Protein AF-J0W433-F1 (afdb_monomer_lite)

Foldseek 3Di:
DLLVVLLVLLVVLVVVLCVVCVVVVVDPCVVPDDPVNVVVNCVRNVVSVVSSVVSNVCSVCCVVVVND

pLDDT: mean 90.65, std 6.64, range [66.38, 97.94]

Radius of gyration: 15.46 Å; chains: 1; bounding box: 31×23×40 Å

Sequence (68 aa):
MTGNILFAAAAVILAAVVWLMLPLIARRDLAKMTPAEHGWYAKRVFPLMLLFAAFAIAGSLAGQWGWP

Secondary structure (DSSP, 8-state):
-HHHHHHHHHHHHHHHHHHHHHHHHT-S-GGG--HHHHHHHHHHHHHHHHHHHHHHHHHHHTTTTT--

Organism: NCBI:txid754762

Structure (mmCIF, N/CA/C/O backbone):
data_AF-J0W433-F1
#
_entry.id   AF-J0W433-F1
#
loop_
_atom_site.group_PDB
_atom_site.id
_atom_site.type_symbol
_atom_site.label_atom_id
_atom_site.label_alt_id
_atom_site.label_comp_id
_atom_site.label_asym_id
_atom_site.label_entity_id
_atom_site.label_seq_id
_atom_site.pdbx_PDB_ins_code
_atom_site.Cartn_x
_atom_site.Cartn_y
_atom_site.Cartn_z
_atom_site.occupancy
_atom_site.B_iso_or_equiv
_atom_site.auth_seq_id
_atom_site.auth_comp_id
_atom_site.auth_asym_id
_atom_site.auth_atom_id
_atom_site.pdbx_PDB_model_num
ATOM 1 N N . MET A 1 1 ? -16.008 2.962 15.655 1.00 82.94 1 MET A N 1
ATOM 2 C CA . MET A 1 1 ? -16.404 3.297 14.272 1.00 82.94 1 MET A CA 1
ATOM 3 C C . MET A 1 1 ? -15.213 3.767 13.450 1.00 82.94 1 MET A C 1
ATOM 5 O O . MET A 1 1 ? -14.959 3.177 12.408 1.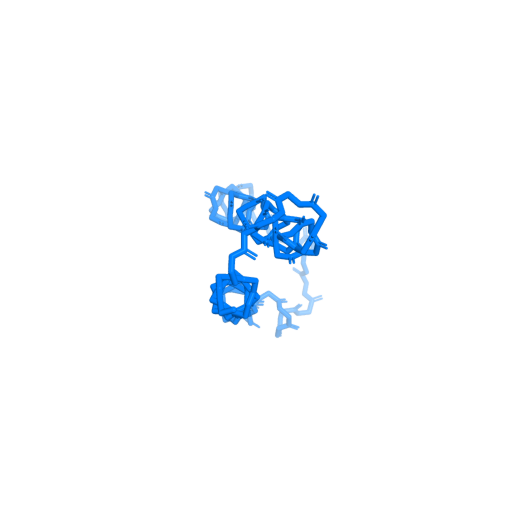00 82.94 1 MET A O 1
ATOM 9 N N . THR A 1 2 ? -14.452 4.753 13.913 1.00 88.75 2 THR A N 1
ATOM 10 C CA . THR A 1 2 ? -13.237 5.285 13.281 1.00 88.75 2 THR A CA 1
ATOM 11 C C . THR A 1 2 ? -12.195 4.201 13.017 1.00 88.75 2 THR A C 1
ATOM 13 O O . THR A 1 2 ? -11.692 4.115 11.902 1.00 88.75 2 THR A O 1
ATOM 16 N N . GLY A 1 3 ? -11.930 3.306 13.979 1.00 87.06 3 GLY A N 1
ATOM 17 C CA . GLY A 1 3 ? -11.015 2.173 13.765 1.00 87.06 3 GLY A CA 1
ATOM 18 C C . GLY A 1 3 ? -11.424 1.291 12.576 1.00 87.06 3 GLY A C 1
ATOM 19 O O . GLY A 1 3 ? -10.608 0.999 11.706 1.00 87.06 3 GLY A O 1
ATOM 20 N N . ASN A 1 4 ? -12.715 0.956 12.467 1.00 91.56 4 ASN A N 1
ATOM 21 C CA . ASN A 1 4 ? -13.244 0.167 11.348 1.00 91.56 4 ASN A CA 1
ATOM 22 C C . ASN A 1 4 ? -13.125 0.909 10.009 1.00 91.56 4 ASN A C 1
ATOM 24 O O . ASN A 1 4 ? -12.837 0.281 8.995 1.00 91.56 4 ASN A O 1
ATOM 28 N N . ILE A 1 5 ? -13.316 2.232 9.999 1.00 94.56 5 ILE A N 1
ATOM 29 C CA . ILE A 1 5 ? -13.137 3.062 8.799 1.00 94.56 5 ILE A CA 1
ATOM 30 C C . ILE A 1 5 ? -11.669 3.048 8.354 1.00 94.56 5 ILE A C 1
ATOM 32 O O . ILE A 1 5 ? -1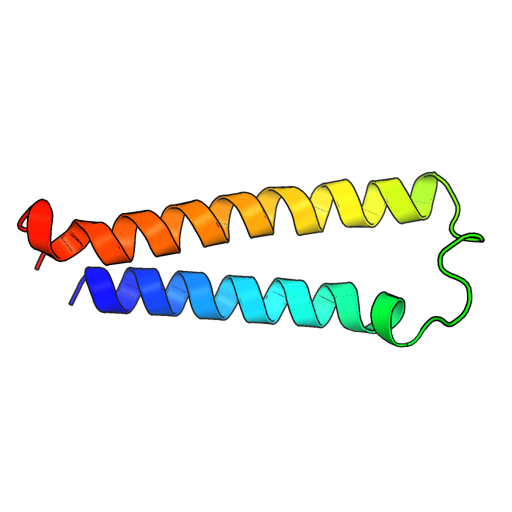1.394 2.886 7.167 1.00 94.56 5 ILE A O 1
ATOM 36 N N . LEU A 1 6 ? -10.724 3.159 9.291 1.00 94.44 6 LEU A N 1
ATOM 37 C CA . LEU A 1 6 ? -9.288 3.102 9.000 1.00 94.44 6 LEU A CA 1
ATOM 38 C C . LEU A 1 6 ? -8.881 1.727 8.456 1.00 94.44 6 LEU A C 1
ATOM 40 O O . LEU A 1 6 ? -8.157 1.649 7.464 1.00 94.44 6 LEU A O 1
ATOM 44 N N . PHE A 1 7 ? -9.411 0.641 9.024 1.00 93.50 7 PHE A N 1
ATOM 45 C CA . PHE A 1 7 ? -9.198 -0.701 8.479 1.00 93.50 7 PHE A CA 1
ATOM 46 C C . PHE A 1 7 ? -9.829 -0.887 7.097 1.00 93.50 7 PHE A C 1
ATOM 48 O O . PHE A 1 7 ? -9.209 -1.496 6.229 1.00 93.50 7 PHE A O 1
ATOM 55 N N . ALA A 1 8 ? -11.019 -0.333 6.853 1.00 96.44 8 ALA A N 1
ATOM 56 C CA . ALA A 1 8 ? -11.638 -0.358 5.531 1.00 96.44 8 ALA A CA 1
ATOM 57 C C . ALA A 1 8 ? -10.797 0.417 4.502 1.00 96.44 8 ALA A C 1
ATOM 59 O O . ALA A 1 8 ? -10.554 -0.086 3.406 1.00 96.44 8 ALA A O 1
ATOM 60 N N . ALA A 1 9 ? -10.281 1.596 4.863 1.00 96.81 9 ALA A N 1
ATOM 61 C CA . ALA A 1 9 ? -9.374 2.366 4.016 1.00 96.81 9 ALA A CA 1
ATOM 62 C C . ALA A 1 9 ? -8.082 1.588 3.712 1.00 96.81 9 ALA A C 1
ATOM 64 O O . ALA A 1 9 ? -7.667 1.511 2.555 1.00 96.81 9 ALA A O 1
ATOM 65 N N . ALA A 1 10 ? -7.486 0.944 4.722 1.00 96.81 10 ALA A N 1
ATOM 66 C CA . ALA A 1 10 ? -6.342 0.058 4.531 1.00 96.81 10 ALA A CA 1
ATOM 67 C C . ALA A 1 10 ? -6.683 -1.099 3.570 1.00 96.81 10 ALA A C 1
ATOM 69 O O . ALA A 1 10 ? -5.932 -1.363 2.633 1.00 96.81 10 ALA A O 1
ATOM 70 N N . ALA A 1 11 ? -7.841 -1.745 3.723 1.00 97.38 11 ALA A N 1
ATOM 71 C CA . ALA A 1 11 ? -8.267 -2.831 2.840 1.00 97.38 11 ALA A CA 1
ATOM 72 C C . ALA A 1 11 ? -8.424 -2.378 1.375 1.00 97.38 11 ALA A C 1
ATOM 74 O O . ALA A 1 11 ? -7.985 -3.082 0.464 1.00 97.38 11 ALA A O 1
ATOM 75 N N . VAL A 1 12 ? -8.981 -1.185 1.135 1.00 97.94 12 VAL A N 1
ATOM 76 C CA . VAL A 1 12 ? -9.104 -0.607 -0.216 1.00 97.94 12 VAL A CA 1
ATOM 77 C C . VAL A 1 12 ? -7.730 -0.350 -0.835 1.00 97.94 12 VAL A C 1
ATOM 79 O O . VAL A 1 12 ? -7.507 -0.670 -2.003 1.00 97.94 12 VAL A O 1
ATOM 82 N N . ILE A 1 13 ? -6.786 0.183 -0.059 1.00 97.31 13 ILE A N 1
ATOM 83 C CA . ILE A 1 13 ? -5.419 0.415 -0.539 1.00 97.31 13 ILE A CA 1
ATOM 84 C C . ILE A 1 13 ? -4.727 -0.906 -0.862 1.00 97.31 13 ILE A C 1
ATOM 86 O O . ILE A 1 13 ? -4.083 -1.016 -1.904 1.00 97.31 13 ILE A O 1
ATOM 90 N N . LEU A 1 14 ? -4.888 -1.920 -0.010 1.00 96.12 14 LEU A N 1
ATOM 91 C CA . LEU A 1 14 ? -4.331 -3.245 -0.256 1.00 96.12 14 LEU A CA 1
ATOM 92 C C . LEU A 1 14 ? -4.880 -3.837 -1.560 1.00 96.12 14 LEU A C 1
ATOM 94 O O . LEU A 1 14 ? -4.106 -4.324 -2.382 1.00 96.12 14 LEU A O 1
ATOM 98 N N . ALA A 1 15 ? -6.191 -3.733 -1.794 1.00 97.25 15 ALA A N 1
ATOM 99 C CA . ALA A 1 15 ? -6.808 -4.174 -3.042 1.00 97.25 15 ALA A CA 1
ATOM 100 C C . ALA A 1 15 ? -6.242 -3.424 -4.262 1.00 97.25 15 ALA A C 1
ATOM 102 O O . ALA A 1 15 ? -5.926 -4.049 -5.275 1.00 97.25 15 ALA A O 1
ATOM 103 N N . ALA A 1 16 ? -6.043 -2.106 -4.158 1.00 96.75 16 ALA A N 1
ATOM 104 C CA . ALA A 1 16 ? -5.433 -1.307 -5.220 1.00 96.75 16 ALA A CA 1
ATOM 105 C C . ALA A 1 16 ? -3.980 -1.726 -5.505 1.00 96.75 16 ALA A C 1
ATOM 107 O O . ALA A 1 16 ? -3.584 -1.829 -6.666 1.00 96.75 16 ALA A O 1
ATOM 108 N N . VAL A 1 17 ? -3.188 -2.013 -4.467 1.00 96.12 17 VAL A N 1
ATOM 109 C CA . VAL A 1 17 ? -1.814 -2.517 -4.617 1.00 96.12 17 VAL A CA 1
ATOM 110 C C . VAL A 1 17 ? -1.804 -3.883 -5.298 1.00 96.12 17 VAL A C 1
ATOM 112 O O . VAL A 1 17 ? -1.065 -4.068 -6.264 1.00 96.12 17 VAL A O 1
ATOM 115 N N . VAL A 1 18 ? -2.643 -4.822 -4.849 1.00 94.75 18 VAL A N 1
ATOM 116 C CA . VAL A 1 18 ? -2.754 -6.159 -5.455 1.00 94.75 18 VAL A CA 1
ATOM 117 C C . VAL A 1 18 ? -3.149 -6.052 -6.926 1.00 94.75 18 VAL A C 1
ATOM 119 O O . VAL A 1 18 ? -2.536 -6.700 -7.772 1.00 94.75 18 VAL A O 1
ATOM 122 N N . TRP A 1 19 ? -4.114 -5.189 -7.248 1.00 95.31 19 TRP A N 1
ATOM 123 C CA . TRP A 1 19 ? -4.523 -4.930 -8.625 1.00 95.31 19 TRP A CA 1
ATOM 124 C C . TRP A 1 19 ? -3.372 -4.391 -9.481 1.00 95.31 19 TRP A C 1
ATOM 126 O O . TRP A 1 19 ? -3.130 -4.885 -10.581 1.00 95.31 19 TRP A O 1
ATOM 136 N N . LEU A 1 20 ? -2.618 -3.415 -8.966 1.00 93.19 20 LEU A N 1
ATOM 137 C CA . LEU A 1 20 ? -1.451 -2.873 -9.661 1.00 93.19 20 LEU A CA 1
ATOM 138 C C . LEU A 1 20 ? -0.373 -3.937 -9.872 1.00 93.19 20 LEU A C 1
ATOM 140 O O . LEU A 1 20 ? 0.248 -3.951 -10.925 1.00 93.19 20 LEU A O 1
ATOM 144 N N . MET A 1 21 ? -0.158 -4.831 -8.906 1.00 92.00 21 MET A N 1
ATOM 145 C CA . MET A 1 21 ? 0.858 -5.885 -8.979 1.00 92.00 21 MET A CA 1
ATOM 146 C C . MET A 1 21 ? 0.413 -7.132 -9.755 1.00 92.00 21 MET A C 1
ATOM 148 O O . MET A 1 21 ? 1.245 -7.991 -10.037 1.00 92.00 21 MET A O 1
ATOM 152 N N . LEU A 1 22 ? -0.855 -7.247 -10.152 1.00 90.81 22 LEU A N 1
ATOM 153 C CA . LEU A 1 22 ? -1.369 -8.413 -10.879 1.00 90.81 22 LEU A CA 1
ATOM 154 C C . LEU A 1 22 ? -0.538 -8.777 -12.133 1.00 90.81 22 LEU A C 1
ATOM 156 O O . LEU A 1 22 ? -0.188 -9.949 -12.294 1.00 90.81 22 LEU A O 1
ATOM 160 N N . PRO A 1 23 ? -0.133 -7.813 -12.990 1.00 86.25 23 PRO A N 1
ATOM 161 C CA . PRO A 1 23 ? 0.692 -8.100 -14.165 1.00 86.25 23 PRO A CA 1
ATOM 162 C C . PRO A 1 23 ? 2.102 -8.585 -13.809 1.00 86.25 23 PRO A C 1
ATOM 164 O O . PRO A 1 23 ? 2.696 -9.357 -14.556 1.00 86.25 23 PRO A O 1
ATOM 167 N N . LEU A 1 24 ? 2.640 -8.139 -12.669 1.00 86.00 24 LEU A N 1
ATOM 168 C CA . LEU A 1 24 ? 3.927 -8.587 -12.132 1.00 86.00 24 LEU A CA 1
ATOM 169 C C . LEU A 1 24 ? 3.845 -10.036 -11.648 1.00 86.00 24 LEU A C 1
ATOM 171 O O . LEU A 1 24 ? 4.727 -10.827 -11.958 1.00 86.00 24 LEU A O 1
ATOM 175 N N . ILE A 1 25 ? 2.775 -10.391 -10.932 1.00 82.44 25 ILE A N 1
ATOM 176 C CA . ILE A 1 25 ? 2.544 -11.754 -10.425 1.00 82.44 25 ILE A CA 1
ATOM 177 C C . ILE A 1 25 ? 2.390 -12.746 -11.588 1.00 82.44 25 ILE A C 1
ATOM 179 O O . ILE A 1 25 ? 2.882 -13.869 -11.520 1.00 82.44 25 ILE A O 1
ATOM 183 N N . ALA A 1 26 ? 1.751 -12.321 -12.680 1.00 81.75 26 ALA A N 1
ATOM 184 C CA . ALA A 1 26 ? 1.599 -13.128 -13.888 1.00 81.75 26 ALA A CA 1
ATOM 185 C C . ALA A 1 26 ? 2.891 -13.243 -14.729 1.00 81.75 26 ALA A C 1
ATOM 187 O O . ALA A 1 26 ? 2.966 -14.075 -15.638 1.00 81.75 26 ALA A O 1
ATOM 188 N N . ARG A 1 27 ? 3.918 -12.425 -14.460 1.00 81.44 27 ARG A N 1
ATOM 189 C CA . ARG A 1 27 ? 5.164 -12.394 -15.236 1.00 81.44 27 ARG A CA 1
ATOM 190 C C . ARG A 1 27 ? 6.181 -13.380 -14.657 1.00 81.44 27 ARG A C 1
ATOM 192 O O . ARG A 1 27 ? 6.608 -13.252 -13.518 1.00 81.44 27 ARG A O 1
ATOM 199 N N . ARG A 1 28 ? 6.638 -14.331 -15.480 1.00 72.94 28 ARG A N 1
ATOM 200 C CA . ARG A 1 28 ? 7.660 -15.328 -15.091 1.00 72.94 28 ARG A CA 1
ATOM 201 C C . ARG A 1 28 ? 9.069 -14.751 -14.912 1.00 72.94 28 ARG A C 1
ATOM 203 O O . ARG A 1 28 ? 9.805 -15.217 -14.052 1.00 72.94 28 ARG A O 1
ATOM 210 N N . ASP A 1 29 ? 9.426 -13.729 -15.691 1.00 82.44 29 ASP A N 1
ATOM 211 C CA . ASP A 1 29 ? 10.787 -13.178 -15.740 1.00 82.44 29 ASP A CA 1
ATOM 212 C C . ASP A 1 29 ? 10.862 -11.770 -15.126 1.00 82.44 29 ASP A C 1
ATOM 214 O O . ASP A 1 29 ? 11.034 -10.772 -15.834 1.00 82.44 29 ASP A O 1
ATOM 218 N N . LEU A 1 30 ? 10.743 -11.676 -13.799 1.00 76.50 30 LEU A N 1
ATOM 219 C CA . LEU A 1 30 ? 10.869 -10.408 -13.060 1.00 76.50 30 LEU A CA 1
ATOM 220 C C . LEU A 1 30 ? 12.262 -9.771 -13.207 1.00 76.50 30 LEU A C 1
ATOM 222 O O . LEU A 1 30 ? 12.390 -8.552 -13.261 1.00 76.50 30 LEU A O 1
ATOM 226 N N . ALA A 1 31 ? 13.306 -10.591 -13.361 1.00 78.00 31 ALA A N 1
ATOM 227 C CA . ALA A 1 31 ? 14.685 -10.127 -13.523 1.00 78.00 31 ALA A CA 1
ATOM 228 C C . ALA A 1 31 ? 14.943 -9.381 -14.848 1.00 78.00 31 ALA A C 1
ATOM 230 O O . ALA A 1 31 ? 15.927 -8.659 -14.963 1.00 78.00 31 ALA A O 1
ATOM 231 N N . LYS A 1 32 ? 14.063 -9.529 -15.851 1.00 83.69 32 LYS A N 1
ATOM 232 C CA . LYS A 1 32 ? 14.175 -8.845 -17.156 1.00 83.69 32 LYS A CA 1
ATOM 233 C C . LYS A 1 32 ? 13.446 -7.501 -17.192 1.00 83.69 32 LYS A C 1
ATOM 235 O O . LYS A 1 32 ? 13.235 -6.937 -18.263 1.00 83.69 32 LYS A O 1
ATOM 240 N N . MET A 1 33 ? 12.982 -7.023 -16.046 1.00 85.38 33 MET A N 1
ATOM 241 C CA . MET A 1 33 ? 12.197 -5.807 -15.957 1.00 85.38 33 MET A CA 1
ATOM 242 C C . MET A 1 33 ? 13.104 -4.582 -16.059 1.00 85.38 33 MET A C 1
ATOM 244 O O . MET A 1 33 ? 14.088 -4.441 -15.333 1.00 85.38 33 MET A O 1
ATOM 248 N N . THR A 1 34 ? 12.768 -3.688 -16.978 1.00 89.19 34 THR A N 1
ATOM 249 C CA . THR A 1 34 ? 13.556 -2.487 -17.244 1.00 89.19 34 THR A CA 1
ATOM 250 C C . THR A 1 34 ? 13.587 -1.569 -16.013 1.00 89.19 34 THR A C 1
ATOM 252 O O . THR A 1 34 ? 12.653 -1.576 -15.200 1.00 89.19 34 THR A O 1
ATOM 255 N N . PRO A 1 35 ? 14.621 -0.720 -15.861 1.00 88.25 35 PRO A N 1
ATOM 256 C CA . PRO A 1 35 ? 14.662 0.269 -14.783 1.00 88.25 35 PRO A CA 1
ATOM 257 C C . PRO A 1 35 ? 13.452 1.218 -14.785 1.00 88.25 35 PRO A C 1
ATOM 259 O O . PRO A 1 35 ? 12.987 1.640 -13.727 1.00 88.25 35 PRO A O 1
ATOM 262 N N . ALA A 1 36 ? 12.905 1.526 -15.966 1.00 89.50 36 ALA A N 1
ATOM 263 C CA . ALA A 1 36 ? 11.716 2.364 -16.111 1.00 89.50 36 ALA A CA 1
ATOM 264 C C . ALA A 1 36 ? 10.455 1.683 -15.559 1.00 89.50 36 ALA A C 1
ATOM 266 O O . ALA A 1 36 ? 9.681 2.314 -14.838 1.00 89.50 36 ALA A O 1
ATOM 267 N N . GLU A 1 37 ? 10.270 0.392 -15.846 1.00 88.94 37 GLU A N 1
ATOM 268 C CA . GLU A 1 37 ? 9.180 -0.403 -15.281 1.00 88.94 37 GLU A CA 1
ATOM 269 C C . GLU A 1 37 ? 9.314 -0.492 -13.754 1.00 88.94 37 GLU A C 1
ATOM 271 O O . GLU A 1 37 ? 8.364 -0.163 -13.045 1.00 88.94 37 GLU A O 1
ATOM 276 N N . HIS A 1 38 ? 10.501 -0.819 -13.229 1.00 87.94 38 HIS A N 1
ATOM 277 C CA . HIS A 1 38 ? 10.759 -0.809 -11.783 1.00 87.94 38 HIS A CA 1
ATOM 278 C C . HIS A 1 38 ? 10.407 0.540 -11.143 1.00 87.94 38 HIS A C 1
ATOM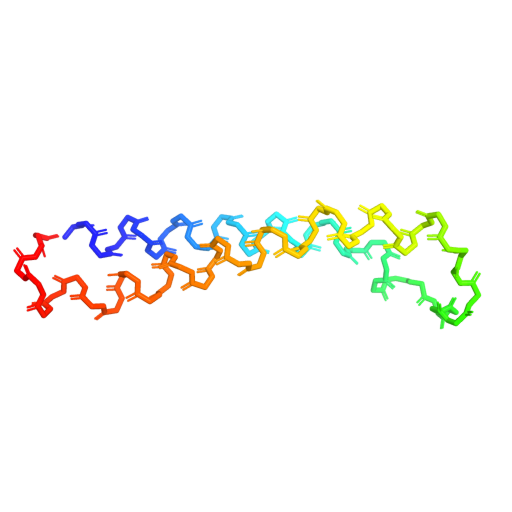 280 O O . HIS A 1 38 ? 9.700 0.591 -10.136 1.00 87.94 38 HIS A O 1
ATOM 286 N N . GLY A 1 39 ? 10.841 1.645 -11.756 1.00 91.69 39 GLY A N 1
ATOM 287 C CA . GLY A 1 39 ? 10.523 2.992 -11.292 1.00 91.69 39 GLY A CA 1
ATOM 288 C C . GLY A 1 39 ? 9.024 3.305 -11.326 1.00 91.69 39 GLY A C 1
ATOM 289 O O . GLY A 1 39 ? 8.525 3.995 -10.436 1.00 91.69 39 GLY A O 1
ATOM 290 N N . TRP A 1 40 ? 8.285 2.792 -12.313 1.00 93.25 40 TRP A N 1
ATOM 291 C CA . TRP A 1 40 ? 6.837 2.983 -12.417 1.00 93.25 40 TRP A CA 1
ATOM 292 C C . TRP A 1 40 ? 6.090 2.338 -11.246 1.00 93.25 40 TRP A C 1
ATOM 294 O O . TRP A 1 40 ? 5.208 2.987 -10.670 1.00 93.25 40 TRP A O 1
ATOM 304 N N . TYR A 1 41 ? 6.470 1.107 -10.879 1.00 91.69 41 TYR A N 1
ATOM 305 C CA . TYR A 1 41 ? 5.892 0.389 -9.740 1.00 91.69 41 TYR A CA 1
ATOM 306 C C . TYR A 1 41 ? 6.341 0.986 -8.416 1.00 91.69 41 TYR A C 1
ATOM 308 O O . TYR A 1 41 ? 5.494 1.255 -7.571 1.00 91.69 41 TYR A O 1
ATOM 316 N N . ALA A 1 42 ? 7.632 1.276 -8.245 1.00 91.62 42 ALA A N 1
ATOM 317 C CA . ALA A 1 42 ? 8.147 1.869 -7.014 1.00 91.62 42 ALA A CA 1
ATOM 318 C C . ALA A 1 42 ? 7.425 3.183 -6.678 1.00 91.62 42 ALA A C 1
ATOM 320 O O . ALA A 1 42 ? 6.971 3.369 -5.555 1.00 91.62 42 ALA A O 1
ATOM 321 N N . LYS A 1 43 ? 7.209 4.058 -7.669 1.00 95.44 43 LYS A N 1
ATOM 322 C CA . LYS A 1 43 ? 6.513 5.342 -7.474 1.00 95.44 43 LYS A CA 1
ATOM 323 C C . LYS A 1 43 ? 5.028 5.217 -7.110 1.00 95.44 43 LYS A C 1
ATOM 325 O O . LYS A 1 43 ? 4.450 6.202 -6.669 1.00 95.44 43 LYS A O 1
ATOM 330 N N . ARG A 1 44 ? 4.397 4.055 -7.316 1.00 94.31 44 ARG A N 1
ATOM 331 C CA . ARG A 1 44 ? 2.958 3.841 -7.067 1.00 94.31 44 ARG A CA 1
ATOM 332 C C . ARG A 1 44 ? 2.707 2.900 -5.900 1.00 94.31 44 ARG A C 1
ATOM 334 O O . ARG A 1 44 ? 1.951 3.233 -4.999 1.00 94.31 44 ARG A O 1
ATOM 341 N N . VAL A 1 45 ? 3.369 1.750 -5.894 1.00 94.69 45 VAL A N 1
ATOM 342 C CA . VAL A 1 45 ? 3.213 0.719 -4.867 1.00 94.69 45 VAL A CA 1
ATOM 343 C C . VAL A 1 45 ? 3.807 1.179 -3.542 1.00 94.69 45 VAL A C 1
ATOM 345 O O . VAL A 1 45 ? 3.155 1.024 -2.518 1.00 94.69 45 VAL A O 1
ATOM 348 N N . PHE A 1 46 ? 4.999 1.787 -3.535 1.00 94.00 46 PHE A N 1
ATOM 349 C CA . PHE A 1 46 ? 5.652 2.157 -2.276 1.00 94.00 46 PHE A CA 1
ATOM 350 C C . PHE A 1 46 ? 4.853 3.198 -1.465 1.00 94.00 46 PHE A C 1
ATOM 352 O O . PHE A 1 46 ? 4.586 2.932 -0.292 1.00 94.00 46 PHE A O 1
ATOM 359 N N . PRO A 1 47 ? 4.376 4.323 -2.044 1.00 96.81 47 PRO A N 1
ATOM 360 C CA . PRO A 1 47 ? 3.541 5.268 -1.298 1.00 96.81 47 PRO A CA 1
ATOM 361 C C . PRO A 1 47 ? 2.220 4.660 -0.818 1.00 96.81 47 PRO A C 1
ATOM 363 O O . PRO A 1 47 ? 1.786 4.941 0.297 1.00 96.81 47 PRO A O 1
ATOM 366 N N . LEU A 1 48 ? 1.592 3.799 -1.628 1.00 97.12 48 LEU A N 1
ATOM 367 C CA . LEU A 1 48 ? 0.360 3.111 -1.237 1.00 97.12 48 LEU A CA 1
ATOM 368 C C . LEU A 1 48 ? 0.602 2.144 -0.074 1.00 97.12 48 LEU A C 1
ATOM 370 O O . LEU A 1 48 ? -0.171 2.138 0.875 1.00 97.12 48 LEU A O 1
ATOM 374 N N . MET A 1 49 ? 1.697 1.385 -0.089 1.00 96.94 49 MET A N 1
ATOM 375 C CA . MET A 1 49 ? 2.063 0.501 1.020 1.00 96.94 49 MET A CA 1
ATOM 376 C C . MET A 1 49 ? 2.354 1.277 2.309 1.00 96.94 49 MET A C 1
ATOM 378 O O . MET A 1 49 ? 1.957 0.840 3.389 1.00 96.94 49 MET A O 1
ATOM 382 N N . LEU A 1 50 ? 2.991 2.448 2.205 1.00 97.25 50 LEU A N 1
ATOM 383 C CA . LEU A 1 50 ? 3.206 3.332 3.351 1.00 97.25 50 LEU A CA 1
ATOM 384 C C . LEU A 1 50 ? 1.872 3.826 3.931 1.00 97.25 50 LEU A C 1
ATOM 386 O O . LEU A 1 50 ? 1.671 3.788 5.143 1.00 97.25 50 LEU A O 1
ATOM 390 N N . LEU A 1 51 ? 0.942 4.244 3.068 1.00 97.12 51 LEU A N 1
ATOM 391 C CA . LEU A 1 51 ? -0.382 4.707 3.482 1.00 97.12 51 LEU A CA 1
ATOM 392 C C . LEU A 1 51 ? -1.230 3.575 4.083 1.00 97.12 51 LEU A C 1
ATOM 394 O O . LEU A 1 51 ? -1.902 3.775 5.092 1.00 97.12 51 LEU A O 1
ATOM 398 N N . PHE A 1 52 ? -1.155 2.376 3.503 1.00 97.50 52 PHE A N 1
ATOM 399 C CA . PHE A 1 52 ? -1.756 1.164 4.056 1.00 97.50 52 PHE A CA 1
ATOM 400 C C . PHE A 1 52 ? -1.275 0.914 5.487 1.00 97.50 52 PHE A C 1
ATOM 402 O O . PHE A 1 52 ? -2.095 0.762 6.391 1.00 97.50 52 PHE A O 1
ATOM 409 N N . ALA A 1 53 ? 0.045 0.918 5.699 1.00 96.81 53 ALA A N 1
ATOM 410 C CA . ALA A 1 53 ? 0.629 0.704 7.017 1.00 96.81 53 ALA A CA 1
ATOM 411 C C . ALA A 1 53 ? 0.184 1.788 8.008 1.00 96.81 53 ALA A C 1
ATOM 413 O O . ALA A 1 53 ? -0.209 1.464 9.127 1.00 96.81 53 ALA A O 1
ATOM 414 N N . ALA A 1 54 ? 0.168 3.056 7.586 1.00 97.00 54 ALA A N 1
ATOM 415 C CA . ALA A 1 54 ? -0.290 4.164 8.418 1.00 97.00 54 ALA A CA 1
ATOM 416 C C . ALA A 1 54 ? -1.743 3.975 8.882 1.00 97.00 54 ALA A C 1
ATOM 418 O O . ALA A 1 54 ? -2.024 4.105 10.072 1.00 97.00 54 ALA A O 1
ATOM 419 N N . PHE A 1 55 ? -2.661 3.610 7.981 1.00 96.19 55 PHE A 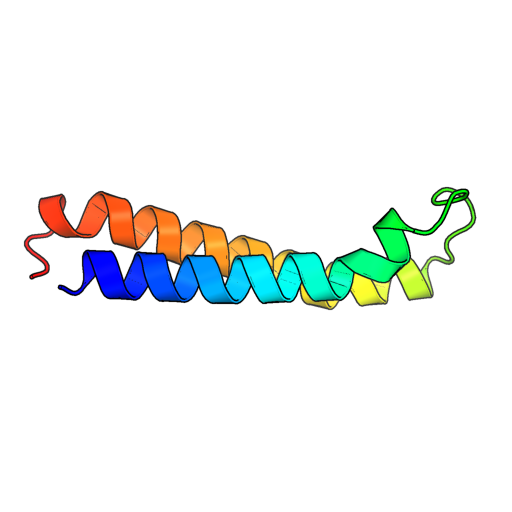N 1
ATOM 420 C CA . PHE A 1 55 ? -4.057 3.372 8.352 1.00 96.19 55 PHE A CA 1
ATOM 421 C C . PHE A 1 55 ? -4.254 2.103 9.178 1.00 96.19 55 PHE A C 1
ATOM 423 O O . PHE A 1 55 ? -5.060 2.117 10.104 1.00 96.19 55 PHE A O 1
ATOM 430 N N . ALA A 1 56 ? -3.510 1.030 8.906 1.00 94.56 56 ALA A N 1
ATOM 431 C CA . ALA A 1 56 ? -3.575 -0.188 9.708 1.00 94.56 56 ALA A CA 1
ATOM 432 C C . ALA A 1 56 ? -3.099 0.053 11.152 1.00 94.56 56 ALA A C 1
ATOM 434 O O . ALA A 1 56 ? -3.744 -0.399 12.098 1.00 94.56 56 ALA A O 1
ATOM 435 N N . ILE A 1 57 ? -2.009 0.811 11.327 1.00 95.25 57 ILE A N 1
ATOM 436 C CA . ILE A 1 57 ? -1.487 1.204 12.644 1.00 95.25 57 ILE A CA 1
ATOM 437 C C . ILE A 1 57 ? -2.452 2.170 13.338 1.00 95.25 57 ILE A C 1
ATOM 439 O O . ILE A 1 57 ? -2.779 1.985 14.505 1.00 95.25 57 ILE A O 1
ATOM 443 N N . ALA A 1 58 ? -2.961 3.183 12.635 1.00 93.62 58 ALA A N 1
ATOM 444 C CA . ALA A 1 58 ? -3.929 4.108 13.218 1.00 93.62 58 ALA A CA 1
ATOM 445 C C . ALA A 1 58 ? -5.222 3.386 13.637 1.00 93.62 58 ALA A C 1
ATOM 447 O O . ALA A 1 58 ? -5.766 3.656 14.703 1.00 93.62 58 ALA A O 1
ATOM 448 N N . GLY A 1 59 ? -5.695 2.433 12.827 1.00 92.12 59 GLY A N 1
ATOM 449 C CA . GLY A 1 59 ? -6.857 1.604 13.136 1.00 92.12 59 GLY A CA 1
ATOM 450 C C . GLY A 1 59 ? -6.645 0.727 14.369 1.00 92.12 59 GLY A C 1
ATOM 451 O O . GLY A 1 59 ? -7.547 0.628 15.199 1.00 92.12 59 GLY A O 1
ATOM 452 N N . SER A 1 60 ? -5.451 0.144 14.537 1.00 91.00 60 SER A N 1
ATOM 453 C CA . SER A 1 60 ? -5.127 -0.677 15.713 1.00 91.00 60 SER A CA 1
ATOM 454 C C . SER A 1 60 ? -4.967 0.148 16.994 1.00 91.00 60 SER A C 1
ATOM 456 O O . SER A 1 60 ? -5.308 -0.330 18.075 1.00 91.00 60 SER A O 1
ATOM 458 N N . LEU A 1 61 ? -4.515 1.400 16.876 1.00 93.81 61 LEU A N 1
ATOM 459 C CA . LEU A 1 61 ? -4.368 2.332 17.997 1.00 93.81 61 LEU A CA 1
ATOM 460 C C . LEU A 1 61 ? -5.637 3.144 18.294 1.00 93.81 61 LEU A C 1
ATOM 462 O O . LEU A 1 61 ? -5.716 3.765 19.352 1.00 93.81 61 LEU A O 1
ATOM 466 N N . ALA A 1 62 ? -6.652 3.116 17.423 1.00 88.62 62 ALA A N 1
ATOM 467 C CA . ALA A 1 62 ? -7.861 3.932 17.562 1.00 88.62 62 ALA A CA 1
ATOM 468 C C . ALA A 1 62 ? -8.539 3.761 18.935 1.00 88.62 62 ALA A C 1
ATOM 470 O O . ALA A 1 62 ? -8.877 4.749 19.585 1.00 88.62 62 ALA A O 1
ATOM 471 N N . GLY A 1 63 ? -8.652 2.522 19.427 1.00 79.94 63 GLY A N 1
ATOM 472 C CA . GLY A 1 63 ? -9.220 2.245 20.752 1.00 79.94 63 GLY A CA 1
ATOM 473 C C . GLY A 1 63 ? -8.352 2.735 21.918 1.00 79.94 63 GLY A C 1
ATOM 474 O O . GLY A 1 63 ? -8.883 3.093 22.964 1.00 79.94 63 GLY A O 1
ATOM 475 N N . GLN A 1 64 ? -7.029 2.804 21.739 1.00 87.56 64 GLN A N 1
ATOM 476 C CA . GLN A 1 64 ? -6.101 3.311 22.759 1.00 87.56 64 GLN A CA 1
ATOM 477 C C . GLN A 1 64 ? -6.120 4.840 22.844 1.00 87.56 64 GLN A C 1
ATOM 479 O O . GLN A 1 64 ? -5.889 5.404 23.909 1.00 87.56 64 GLN A O 1
ATOM 484 N N . TRP A 1 65 ? -6.408 5.518 21.733 1.00 86.06 65 TRP A N 1
ATOM 485 C CA . TRP A 1 65 ? -6.486 6.980 21.660 1.00 86.06 65 TRP A CA 1
ATOM 486 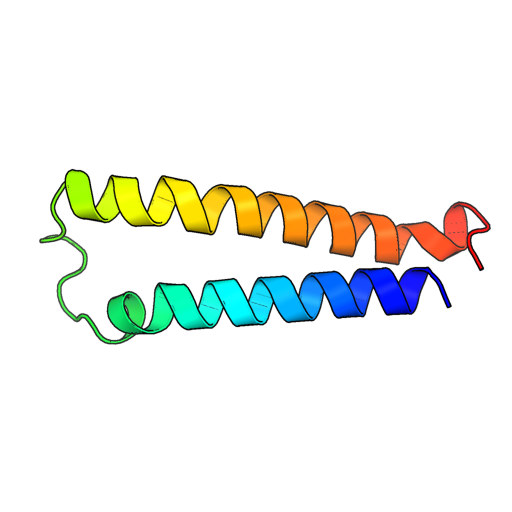C C . TRP A 1 65 ? -7.887 7.532 21.948 1.00 86.06 65 TRP A C 1
ATOM 488 O O . TRP A 1 65 ? -8.120 8.731 21.804 1.00 86.06 65 TRP A O 1
ATOM 498 N N . GLY A 1 66 ? -8.825 6.671 22.355 1.00 84.44 66 GLY A N 1
ATOM 499 C CA . GLY A 1 66 ? -10.207 7.059 22.637 1.00 84.44 66 GLY A CA 1
ATOM 500 C C . GLY A 1 66 ? -10.979 7.494 21.390 1.00 84.44 66 GLY A C 1
ATOM 501 O O . GLY A 1 66 ? -11.982 8.196 21.505 1.00 84.44 66 GLY A O 1
ATOM 502 N N . TRP A 1 67 ? -10.512 7.117 20.196 1.00 82.75 67 TRP A N 1
ATOM 503 C CA . TRP A 1 67 ? -11.230 7.397 18.961 1.00 82.75 67 TRP A CA 1
ATOM 504 C C . TRP A 1 67 ? -12.425 6.443 18.848 1.00 82.75 67 TRP A C 1
ATOM 506 O O . TRP A 1 67 ? -12.257 5.239 19.065 1.00 82.75 67 TRP A O 1
ATOM 516 N N . PRO A 1 68 ? -13.624 6.961 18.521 1.00 66.38 68 PRO A N 1
ATOM 517 C CA . PRO A 1 68 ? -14.867 6.202 18.600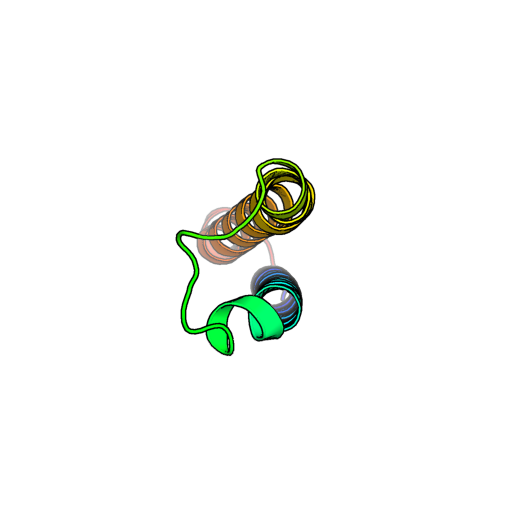 1.00 66.38 68 PRO A CA 1
ATOM 518 C C . PRO A 1 68 ? -14.916 5.009 17.657 1.00 66.38 68 PRO A C 1
ATOM 520 O O . PRO A 1 68 ? -14.317 5.024 16.558 1.00 66.38 68 PRO A O 1
#